Protein AF-A0A444G463-F1 (afdb_monomer_lite)

InterPro domains:
  IPR000988 Large ribosomal subunit protein eL24-related, N-terminal [PF01246] (1-38)
  IPR038630 Ribosomal protein L24e/L24 superfamily [G3DSA:2.30.170.20] (1-35)
  IPR056366 Large ribosomal subunit protein eL24 [PTHR10792] (1-83)

Structure (mmCIF, N/CA/C/O backbone):
data_AF-A0A444G463-F1
#
_entry.id   AF-A0A444G463-F1
#
loop_
_atom_site.group_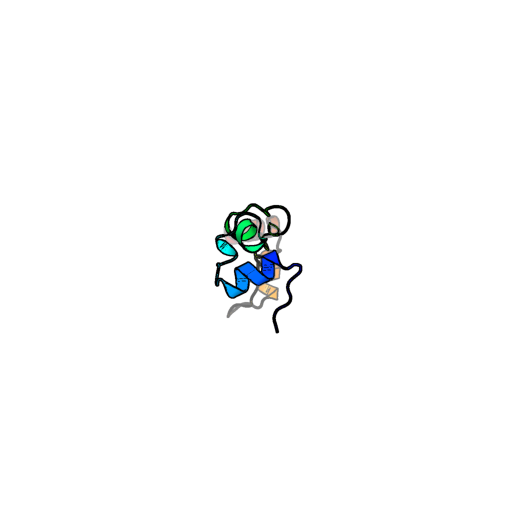PDB
_atom_site.id
_atom_site.type_symbol
_atom_site.label_atom_id
_atom_site.label_alt_id
_atom_site.label_comp_id
_atom_site.label_asym_id
_atom_site.label_entity_id
_atom_site.label_seq_id
_atom_site.pdbx_PDB_ins_code
_atom_site.Cartn_x
_atom_site.Cartn_y
_atom_site.Cartn_z
_atom_site.occupancy
_atom_site.B_iso_or_equiv
_atom_site.auth_seq_id
_atom_site.auth_comp_id
_atom_site.auth_asym_id
_atom_site.auth_atom_id
_atom_site.pdbx_PDB_model_num
ATOM 1 N N . VAL A 1 1 ? 0.474 -2.020 -28.632 1.00 85.94 1 VAL A N 1
ATOM 2 C CA . VAL A 1 1 ? 1.723 -1.267 -28.916 1.00 85.94 1 VAL A CA 1
ATOM 3 C C . VAL A 1 1 ? 2.512 -1.143 -27.617 1.00 85.94 1 VAL A C 1
ATOM 5 O O . VAL A 1 1 ? 1.895 -0.843 -26.604 1.00 85.94 1 VAL A O 1
ATOM 8 N N . PHE A 1 2 ? 3.820 -1.429 -27.613 1.00 92.94 2 PHE A N 1
ATOM 9 C CA . PHE A 1 2 ? 4.687 -1.295 -26.429 1.00 92.94 2 PHE A CA 1
ATOM 10 C C . PHE A 1 2 ? 5.571 -0.054 -26.558 1.00 92.94 2 PHE A C 1
ATOM 12 O O . PHE A 1 2 ? 6.143 0.179 -27.622 1.00 92.94 2 PHE A O 1
ATOM 19 N N . LEU A 1 3 ? 5.699 0.714 -25.476 1.00 95.69 3 LEU A N 1
ATOM 20 C CA . LEU A 1 3 ? 6.581 1.877 -25.409 1.00 95.69 3 LEU A CA 1
ATOM 21 C C . LEU A 1 3 ? 7.897 1.486 -24.732 1.00 95.69 3 LEU A C 1
ATOM 23 O O . LEU A 1 3 ? 7.897 0.864 -23.668 1.00 95.69 3 LEU A O 1
ATOM 27 N N . PHE A 1 4 ? 9.022 1.861 -25.341 1.00 95.75 4 PHE A N 1
ATOM 28 C CA . PHE A 1 4 ? 10.357 1.612 -24.802 1.00 95.75 4 PHE A CA 1
ATOM 29 C C . PHE A 1 4 ? 11.109 2.929 -24.670 1.00 95.75 4 PHE A C 1
ATOM 31 O O . PHE A 1 4 ? 11.233 3.663 -25.643 1.00 95.75 4 PHE A O 1
ATOM 38 N N . ALA A 1 5 ? 11.660 3.193 -23.485 1.00 95.19 5 ALA A N 1
ATOM 39 C CA . ALA A 1 5 ? 12.447 4.401 -23.240 1.00 95.19 5 ALA A CA 1
ATOM 40 C C . ALA A 1 5 ? 13.780 4.424 -24.014 1.00 95.19 5 ALA A C 1
ATOM 42 O O . ALA A 1 5 ? 14.305 5.489 -24.307 1.00 95.1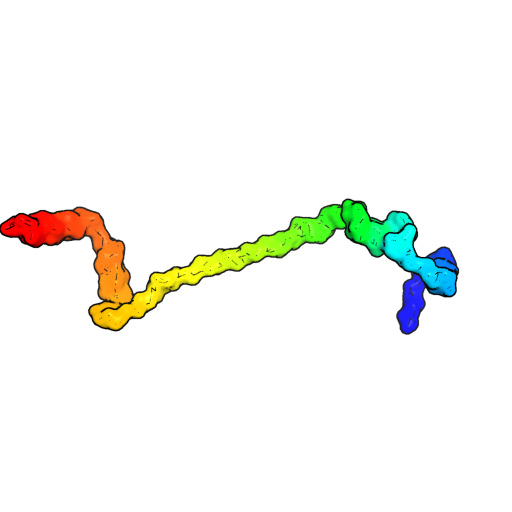9 5 ALA A O 1
ATOM 43 N N . ASN A 1 6 ? 14.359 3.256 -24.319 1.00 96.25 6 ASN A N 1
ATOM 44 C CA . ASN A 1 6 ? 15.623 3.138 -25.048 1.00 96.25 6 ASN A CA 1
ATOM 45 C C . ASN A 1 6 ? 15.758 1.776 -25.759 1.00 96.25 6 ASN A C 1
ATOM 47 O O . ASN A 1 6 ? 14.962 0.849 -25.554 1.00 96.25 6 ASN A O 1
ATOM 51 N N . SER A 1 7 ? 16.810 1.642 -26.571 1.00 97.12 7 SER A N 1
ATOM 52 C CA . SER A 1 7 ? 17.137 0.425 -27.328 1.00 97.12 7 SER A CA 1
ATOM 53 C C . SER A 1 7 ? 17.420 -0.789 -26.436 1.00 97.12 7 SER A C 1
ATOM 55 O O . SER A 1 7 ? 17.048 -1.908 -26.790 1.00 97.12 7 SER A O 1
ATOM 57 N N . LYS A 1 8 ? 18.004 -0.589 -25.247 1.00 96.44 8 LYS A N 1
ATOM 58 C CA . LYS A 1 8 ? 18.270 -1.655 -24.266 1.00 96.44 8 LYS A CA 1
ATOM 59 C C . LYS A 1 8 ? 16.972 -2.317 -23.792 1.00 96.44 8 LYS A C 1
ATOM 61 O O . LYS A 1 8 ? 16.882 -3.544 -23.803 1.00 96.44 8 LYS A O 1
ATOM 66 N N . CYS A 1 9 ? 15.962 -1.524 -23.430 1.00 96.06 9 CYS A N 1
ATOM 67 C CA . CYS A 1 9 ? 14.643 -2.025 -23.034 1.00 96.06 9 CYS A CA 1
ATOM 68 C C . CYS A 1 9 ? 13.965 -2.788 -24.181 1.00 96.06 9 CYS A C 1
ATOM 70 O O . CYS A 1 9 ? 13.453 -3.886 -23.964 1.00 96.06 9 CYS A O 1
ATOM 72 N N . LYS A 1 10 ? 14.027 -2.245 -25.406 1.00 96.50 10 LYS A N 1
ATOM 73 C CA . LYS A 1 10 ? 13.473 -2.886 -26.608 1.00 96.50 10 LYS A CA 1
ATOM 74 C C . LYS A 1 10 ? 14.143 -4.237 -26.894 1.00 96.50 10 LYS A C 1
ATOM 76 O O . LYS A 1 10 ? 13.456 -5.232 -27.109 1.00 96.50 10 LYS A O 1
ATOM 81 N N . ARG A 1 11 ? 15.477 -4.307 -26.822 1.00 97.12 11 ARG A N 1
ATOM 82 C CA . ARG A 1 11 ? 16.244 -5.549 -27.024 1.00 97.12 11 ARG A CA 1
ATOM 83 C C . ARG A 1 11 ? 15.861 -6.630 -26.015 1.00 97.12 11 ARG A C 1
ATOM 85 O O . ARG A 1 11 ? 15.621 -7.768 -26.397 1.00 97.12 11 ARG A O 1
ATOM 92 N N . TYR A 1 12 ? 15.769 -6.287 -24.731 1.00 96.75 12 TYR A N 1
ATOM 93 C CA . TYR A 1 12 ? 15.382 -7.252 -23.695 1.00 96.75 12 TYR A CA 1
ATOM 94 C C . TYR A 1 12 ? 13.954 -7.766 -23.855 1.00 96.75 12 TYR A C 1
ATOM 96 O O . TYR A 1 12 ? 13.707 -8.944 -23.597 1.00 96.75 12 TYR A O 1
ATOM 104 N N . PHE A 1 13 ? 13.043 -6.916 -24.329 1.00 96.12 13 PHE A N 1
ATOM 105 C CA . PHE A 1 13 ? 11.680 -7.320 -24.644 1.00 96.12 13 PHE A CA 1
ATOM 106 C C . PHE A 1 13 ? 11.630 -8.340 -25.792 1.00 96.12 13 PHE A C 1
ATOM 108 O O . PHE A 1 13 ? 11.008 -9.390 -25.643 1.00 96.12 13 PHE A O 1
ATOM 115 N N . HIS A 1 14 ? 12.339 -8.091 -26.898 1.00 96.50 14 HIS A N 1
ATOM 116 C CA . HIS A 1 14 ? 12.403 -9.042 -28.017 1.00 96.50 14 HIS A CA 1
ATOM 117 C C . HIS A 1 14 ? 13.113 -10.351 -27.648 1.00 96.50 14 HIS A C 1
ATOM 119 O O . HIS A 1 14 ? 12.679 -11.418 -28.074 1.00 96.50 14 HIS A O 1
ATOM 125 N N . ASN A 1 15 ? 14.114 -10.292 -26.764 1.00 96.56 15 ASN A N 1
ATOM 126 C CA . ASN A 1 15 ? 14.775 -11.474 -26.201 1.00 96.56 15 ASN A CA 1
ATOM 127 C C . ASN A 1 15 ? 13.933 -12.192 -25.129 1.00 96.56 15 ASN A C 1
ATOM 129 O O . ASN A 1 15 ? 14.417 -13.127 -24.494 1.00 96.56 15 ASN A O 1
ATOM 133 N N . ARG A 1 16 ? 12.687 -11.755 -24.893 1.00 95.00 16 ARG A N 1
ATOM 134 C CA . ARG A 1 16 ? 11.735 -12.355 -23.943 1.00 95.00 16 ARG A CA 1
ATOM 135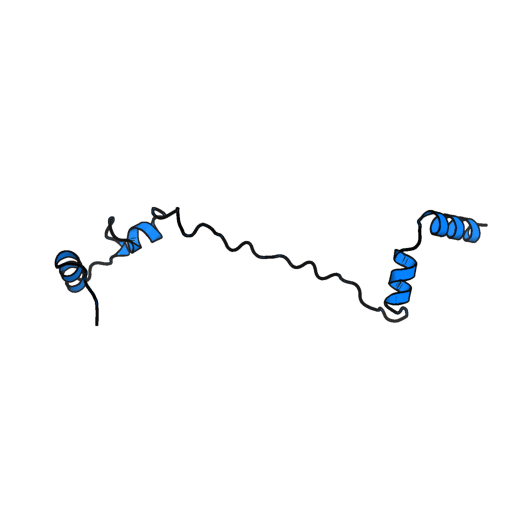 C C . ARG A 1 16 ? 12.273 -12.453 -22.510 1.00 95.00 16 ARG A C 1
ATOM 137 O O . ARG A 1 16 ? 11.876 -13.330 -21.740 1.00 95.00 16 ARG A O 1
ATOM 144 N N . LEU A 1 17 ? 13.157 -11.532 -22.120 1.00 96.62 17 LEU A N 1
ATOM 145 C CA . LEU A 1 17 ? 13.653 -11.466 -20.750 1.00 96.62 17 LEU A CA 1
ATOM 146 C C . LEU A 1 17 ? 12.564 -10.913 -19.831 1.00 96.62 17 LEU A C 1
ATOM 148 O O . LEU A 1 17 ? 11.977 -9.864 -20.091 1.00 96.62 17 LEU A O 1
ATOM 152 N N . LYS A 1 18 ? 12.313 -11.604 -18.715 1.00 95.44 18 LYS A N 1
ATOM 153 C CA . LYS A 1 18 ? 11.336 -11.162 -17.714 1.00 95.44 18 LYS A CA 1
ATOM 154 C C . LYS A 1 18 ? 11.883 -9.944 -16.957 1.00 95.44 18 LYS A C 1
ATOM 156 O O . LYS A 1 18 ? 12.900 -10.096 -16.277 1.00 95.44 18 LYS A O 1
ATOM 161 N N . PRO A 1 19 ? 11.200 -8.781 -16.956 1.00 95.56 19 PRO A N 1
ATOM 162 C CA . PRO A 1 19 ? 11.656 -7.611 -16.201 1.00 95.56 19 PRO A CA 1
ATOM 163 C C . PRO A 1 19 ? 11.840 -7.908 -14.704 1.00 95.56 19 PRO A C 1
ATOM 165 O O . PRO A 1 19 ? 12.799 -7.446 -14.104 1.00 95.56 19 PRO A O 1
ATOM 168 N N . ALA A 1 20 ? 11.022 -8.797 -14.127 1.00 94.88 20 ALA A N 1
ATOM 169 C CA . ALA A 1 20 ? 11.132 -9.255 -12.737 1.00 94.88 20 ALA A CA 1
ATOM 170 C C . ALA A 1 20 ? 12.460 -9.953 -12.388 1.00 94.88 20 ALA A C 1
ATOM 172 O O . ALA A 1 20 ? 12.761 -10.107 -11.212 1.00 94.88 20 ALA A O 1
ATOM 173 N N . LYS A 1 21 ? 13.254 -10.379 -13.382 1.00 95.31 21 LYS A N 1
ATOM 174 C CA . LYS A 1 21 ? 14.596 -10.951 -13.185 1.00 95.31 21 LYS A CA 1
ATOM 175 C C . LYS A 1 21 ? 15.726 -9.932 -13.400 1.00 95.31 21 LYS A C 1
ATOM 177 O O . LYS A 1 21 ? 16.879 -10.242 -13.128 1.00 95.31 21 LYS A O 1
ATOM 182 N N . LEU A 1 22 ? 15.423 -8.726 -13.887 1.00 95.31 22 LEU A N 1
ATOM 183 C CA . LEU A 1 22 ? 16.405 -7.677 -14.167 1.00 95.31 22 LEU A CA 1
ATOM 184 C C . LEU A 1 22 ? 16.485 -6.700 -12.987 1.00 95.31 22 LEU A C 1
ATOM 186 O O . LEU A 1 22 ? 15.573 -5.900 -12.777 1.00 95.31 22 LEU A O 1
ATOM 190 N N . THR A 1 23 ? 17.602 -6.739 -12.260 1.00 94.56 23 THR A N 1
ATOM 191 C CA . THR A 1 23 ? 17.802 -6.107 -10.938 1.00 94.56 23 THR A CA 1
ATOM 192 C C . THR A 1 23 ? 17.511 -4.606 -10.861 1.00 94.56 23 THR A C 1
ATOM 194 O O . THR A 1 23 ? 17.086 -4.110 -9.818 1.00 94.56 23 THR A O 1
ATOM 197 N N . TRP A 1 24 ? 17.737 -3.881 -11.954 1.00 92.25 24 TRP A N 1
ATOM 198 C CA . TRP A 1 24 ? 17.584 -2.427 -12.037 1.00 92.25 24 TRP A CA 1
ATOM 199 C C . TRP A 1 24 ? 16.166 -1.980 -12.420 1.00 92.25 24 TRP A C 1
ATOM 201 O O . TRP A 1 24 ? 15.865 -0.791 -12.370 1.00 92.25 24 TRP A O 1
ATOM 211 N N . THR A 1 25 ? 15.286 -2.900 -12.826 1.00 94.06 25 THR A N 1
ATOM 212 C CA . THR A 1 25 ? 13.933 -2.536 -13.268 1.00 94.06 25 THR A CA 1
ATOM 213 C C . THR A 1 25 ? 13.006 -2.247 -12.089 1.00 94.06 25 THR A C 1
ATOM 215 O O . THR A 1 25 ? 13.137 -2.836 -11.014 1.00 94.06 25 THR A O 1
ATOM 218 N N . ALA A 1 26 ? 12.000 -1.397 -12.313 1.00 91.50 26 ALA A N 1
ATOM 219 C CA . ALA A 1 26 ? 10.968 -1.106 -11.316 1.00 91.50 26 ALA A CA 1
ATOM 220 C C . ALA A 1 26 ? 10.231 -2.376 -10.848 1.00 91.50 26 ALA A C 1
ATOM 222 O O . ALA A 1 26 ? 9.955 -2.538 -9.664 1.00 91.50 26 ALA A O 1
ATOM 223 N N . MET A 1 27 ? 9.973 -3.325 -11.756 1.00 92.81 27 MET A N 1
ATOM 224 C CA . MET A 1 27 ? 9.289 -4.577 -11.415 1.00 92.81 27 MET A CA 1
ATOM 225 C C . MET A 1 27 ? 10.110 -5.441 -10.450 1.00 92.81 27 MET A C 1
ATOM 227 O O . MET A 1 27 ? 9.569 -5.930 -9.459 1.00 92.81 27 MET A O 1
ATOM 231 N N . TYR A 1 28 ? 11.418 -5.583 -10.697 1.00 94.69 28 TYR A N 1
ATOM 232 C CA . TYR A 1 28 ? 12.315 -6.279 -9.774 1.00 94.69 28 TYR A CA 1
ATOM 233 C C . TYR A 1 28 ? 12.351 -5.584 -8.411 1.00 94.69 28 TYR A C 1
ATOM 235 O O . TYR A 1 28 ? 12.207 -6.243 -7.380 1.00 94.69 28 TYR A O 1
ATOM 243 N N . ARG A 1 29 ? 12.530 -4.257 -8.395 1.00 93.62 29 ARG A N 1
ATOM 244 C CA . ARG A 1 29 ? 12.638 -3.477 -7.156 1.00 93.62 29 ARG A CA 1
ATOM 245 C C . ARG A 1 29 ? 11.353 -3.546 -6.326 1.00 93.62 29 ARG A C 1
ATOM 247 O O . ARG A 1 29 ? 11.451 -3.754 -5.118 1.00 93.62 29 ARG A O 1
ATOM 254 N N . LYS A 1 30 ? 10.175 -3.527 -6.960 1.00 88.94 30 LYS A N 1
ATOM 255 C CA . LYS A 1 30 ? 8.881 -3.765 -6.302 1.00 88.94 30 LYS A CA 1
ATOM 256 C C . LYS A 1 30 ? 8.795 -5.157 -5.670 1.00 88.94 30 LYS A C 1
ATOM 258 O O . LYS A 1 30 ? 8.502 -5.272 -4.483 1.00 88.94 30 LYS A O 1
ATOM 263 N N . GLN A 1 31 ? 9.101 -6.215 -6.426 1.00 91.19 31 GLN A N 1
ATOM 264 C CA . GLN A 1 31 ? 9.022 -7.596 -5.929 1.00 91.19 31 GLN A CA 1
ATOM 265 C C . GLN A 1 31 ? 9.993 -7.865 -4.768 1.00 91.19 31 GLN A C 1
ATOM 267 O O . GLN A 1 31 ? 9.653 -8.574 -3.823 1.00 91.19 31 GLN A O 1
ATOM 272 N N . HIS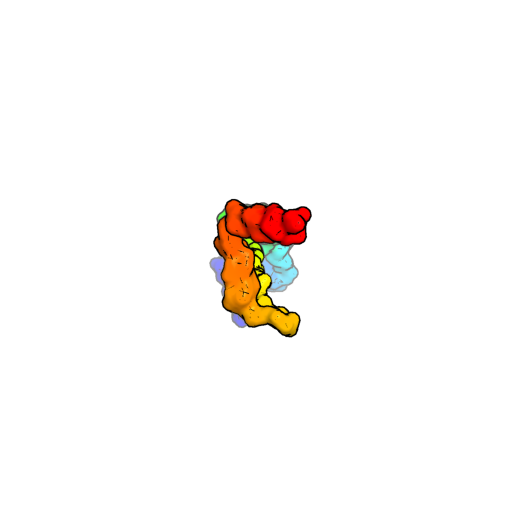 A 1 32 ? 11.183 -7.266 -4.814 1.00 92.88 32 HIS A N 1
ATOM 273 C CA . HIS A 1 32 ? 12.230 -7.439 -3.805 1.00 92.88 32 HIS A CA 1
ATOM 274 C C . HIS A 1 32 ? 12.190 -6.373 -2.706 1.00 92.88 32 HIS A C 1
ATOM 276 O O . HIS A 1 32 ? 13.160 -6.237 -1.964 1.00 92.88 32 HIS A O 1
ATOM 282 N N . LYS A 1 33 ? 11.095 -5.606 -2.603 1.00 87.81 33 LYS A N 1
ATOM 283 C CA . LYS A 1 33 ? 10.899 -4.580 -1.569 1.00 87.81 33 LYS A CA 1
ATOM 284 C C . LYS A 1 33 ? 12.069 -3.586 -1.496 1.00 87.81 33 LYS A C 1
ATOM 286 O O . LYS A 1 33 ? 12.506 -3.215 -0.419 1.00 87.81 33 LYS A O 1
ATOM 291 N N . LYS A 1 34 ? 12.598 -3.157 -2.642 1.00 88.06 34 LYS A N 1
ATOM 292 C CA . LYS A 1 34 ? 13.608 -2.087 -2.736 1.00 88.06 34 LYS A CA 1
ATOM 293 C C . LYS A 1 34 ? 12.985 -0.693 -2.909 1.00 88.06 34 LYS A C 1
ATOM 295 O O . LYS A 1 34 ? 13.705 0.295 -2.830 1.00 88.06 34 LYS A O 1
ATOM 300 N N . ASP A 1 35 ? 11.672 -0.623 -3.135 1.00 75.00 35 ASP A N 1
ATOM 301 C CA . ASP A 1 35 ? 10.872 0.605 -3.284 1.00 75.00 35 ASP A CA 1
ATOM 302 C C . ASP A 1 35 ? 9.935 0.812 -2.076 1.00 75.00 35 ASP A C 1
ATOM 304 O O . ASP A 1 35 ? 8.720 0.935 -2.212 1.00 75.00 35 ASP A O 1
ATOM 308 N N . ILE A 1 36 ? 10.492 0.803 -0.859 1.00 68.88 36 ILE A N 1
ATOM 309 C CA . ILE A 1 36 ? 9.710 0.819 0.398 1.00 68.88 36 ILE A CA 1
ATOM 310 C C . ILE A 1 36 ? 9.049 2.184 0.670 1.00 68.88 36 ILE A C 1
ATOM 312 O O . ILE A 1 36 ? 8.104 2.270 1.452 1.00 68.88 36 ILE A O 1
ATOM 316 N N . HIS A 1 37 ? 9.478 3.251 -0.004 1.00 67.75 37 HIS A N 1
ATOM 317 C CA . HIS A 1 37 ? 9.089 4.614 0.362 1.00 67.75 37 HIS A CA 1
ATOM 318 C C . HIS A 1 37 ? 7.658 5.030 -0.036 1.00 67.75 37 HIS A C 1
ATOM 320 O O . HIS A 1 37 ? 7.171 6.009 0.519 1.00 67.75 37 HIS A O 1
ATOM 326 N N . ALA A 1 38 ? 6.957 4.318 -0.934 1.00 59.09 38 ALA A N 1
ATOM 327 C CA . ALA A 1 38 ? 5.678 4.804 -1.488 1.00 59.09 38 ALA A CA 1
ATOM 328 C C . ALA A 1 38 ? 4.424 3.954 -1.175 1.00 59.09 38 ALA A C 1
ATOM 330 O O . ALA A 1 38 ? 3.323 4.495 -1.141 1.00 59.09 38 ALA A O 1
ATOM 331 N N . GLU A 1 39 ? 4.541 2.645 -0.920 1.00 56.72 39 GLU A N 1
ATOM 332 C CA . GLU A 1 39 ? 3.363 1.753 -0.783 1.00 56.72 39 GLU A CA 1
ATOM 333 C C . GLU A 1 39 ? 2.994 1.397 0.672 1.00 56.72 39 GLU A C 1
ATOM 335 O O . GLU A 1 39 ? 2.019 0.685 0.916 1.00 56.72 39 GLU A O 1
ATOM 340 N N . ALA A 1 40 ? 3.725 1.908 1.669 1.00 59.03 40 ALA A N 1
ATOM 341 C CA . ALA A 1 40 ? 3.520 1.536 3.071 1.00 59.03 40 ALA A CA 1
ATOM 342 C C . ALA A 1 40 ? 2.390 2.297 3.791 1.00 59.03 40 ALA A C 1
ATOM 344 O O . ALA A 1 40 ? 2.235 2.142 5.003 1.00 59.03 40 ALA A O 1
ATOM 345 N N . VAL A 1 41 ? 1.525 3.034 3.084 1.00 64.06 41 VAL A N 1
ATOM 346 C CA . VAL A 1 41 ? 0.209 3.381 3.646 1.00 64.06 41 VAL A CA 1
ATOM 347 C C . VAL A 1 41 ? -0.672 2.141 3.527 1.00 64.06 41 VAL A C 1
ATOM 349 O O . VAL A 1 41 ? -1.574 2.049 2.696 1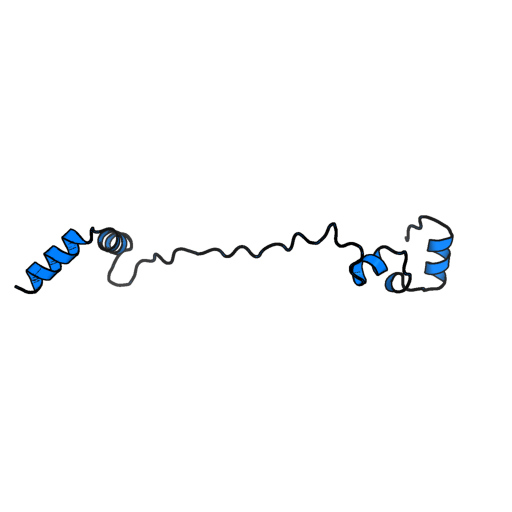.00 64.06 41 VAL A O 1
ATOM 352 N N . LYS A 1 42 ? -0.387 1.140 4.368 1.00 66.94 42 LYS A N 1
ATOM 353 C CA . LYS A 1 42 ? -1.307 0.035 4.644 1.00 66.94 42 LYS A CA 1
ATOM 354 C C . LYS A 1 42 ? -2.648 0.693 4.949 1.00 66.94 42 LYS A C 1
ATOM 356 O O . LYS A 1 42 ? -2.771 1.354 5.980 1.00 66.94 42 LYS A O 1
ATOM 361 N N . LYS A 1 43 ? -3.638 0.561 4.056 1.00 68.38 43 LYS A N 1
ATOM 362 C CA . LYS A 1 43 ? -5.002 1.026 4.328 1.00 68.38 43 LYS A CA 1
ATOM 363 C C . LYS A 1 43 ? -5.462 0.311 5.592 1.00 68.38 43 LYS A C 1
ATOM 365 O O . LYS A 1 43 ? -5.821 -0.865 5.560 1.00 68.38 43 LYS A O 1
ATOM 370 N N . ARG A 1 44 ? -5.361 0.998 6.729 1.00 72.69 44 ARG A N 1
ATOM 371 C CA . ARG A 1 44 ? -5.756 0.460 8.023 1.00 72.69 44 ARG A CA 1
ATOM 372 C C . ARG A 1 44 ? -7.251 0.202 7.918 1.00 72.69 44 ARG A C 1
ATOM 374 O O . ARG A 1 44 ? -8.019 1.124 7.645 1.00 72.69 44 ARG A O 1
ATOM 381 N N . ARG A 1 45 ? -7.662 -1.060 8.050 1.00 74.31 45 ARG A N 1
ATOM 382 C CA . ARG A 1 45 ? -9.081 -1.416 8.012 1.00 74.31 45 ARG A CA 1
ATOM 383 C C . ARG A 1 45 ? -9.782 -0.623 9.116 1.00 74.31 45 ARG A C 1
ATOM 385 O O . ARG A 1 45 ? -9.401 -0.722 10.280 1.00 74.31 45 ARG A O 1
ATOM 392 N N . ARG A 1 46 ? -10.760 0.204 8.745 1.00 76.25 46 ARG A N 1
ATOM 393 C CA . ARG A 1 46 ? -11.546 0.981 9.708 1.00 76.25 46 ARG A CA 1
ATOM 394 C C . ARG A 1 46 ? -12.559 0.035 10.350 1.00 76.25 46 ARG A C 1
ATOM 396 O O . ARG A 1 46 ? -13.442 -0.474 9.665 1.00 76.25 46 ARG A O 1
ATOM 403 N N . THR A 1 47 ? -12.413 -0.235 11.643 1.00 79.50 47 THR A N 1
ATOM 404 C CA . THR A 1 47 ? -13.417 -0.987 12.406 1.00 79.50 47 THR A CA 1
ATOM 405 C C . THR A 1 47 ? -14.537 -0.034 12.799 1.00 79.50 47 THR A C 1
ATOM 407 O O . THR A 1 47 ? -14.335 0.858 13.620 1.00 79.50 47 THR A O 1
ATOM 410 N N . THR A 1 48 ? -15.723 -0.210 12.224 1.00 78.88 48 THR A N 1
ATOM 411 C CA . THR A 1 48 ? -16.918 0.537 12.631 1.00 78.88 48 THR A CA 1
ATOM 412 C C . THR A 1 48 ? -17.574 -0.177 13.811 1.00 78.88 48 THR A C 1
ATOM 414 O O . THR A 1 48 ? -18.165 -1.240 13.633 1.00 78.88 48 THR A O 1
ATOM 417 N N . LYS A 1 49 ? -17.510 0.399 15.019 1.00 78.88 49 LYS A N 1
ATOM 418 C CA . LYS A 1 49 ? -18.386 -0.018 16.126 1.00 78.88 49 LYS A CA 1
ATOM 419 C C . LYS A 1 49 ? -19.790 0.514 15.837 1.00 78.88 49 LYS A C 1
ATOM 421 O O . LYS A 1 49 ? -20.051 1.692 16.057 1.00 78.88 49 LYS A O 1
ATOM 426 N N . LYS A 1 50 ? -20.686 -0.326 15.313 1.00 77.25 50 LYS A N 1
ATOM 427 C CA . LYS A 1 50 ? -22.109 0.031 15.249 1.00 77.25 50 LYS A CA 1
ATOM 428 C C . LYS A 1 50 ? -22.686 -0.047 16.670 1.00 77.25 50 LYS A C 1
ATOM 430 O O . LYS A 1 50 ? -22.550 -1.105 17.288 1.00 77.25 50 LYS A O 1
ATOM 435 N N . PRO A 1 51 ? -23.290 1.026 17.211 1.00 72.12 51 PRO A N 1
ATOM 436 C CA . PRO A 1 51 ? -23.947 0.953 18.507 1.00 72.12 51 PRO A CA 1
ATOM 437 C C . PRO A 1 51 ? -25.112 -0.037 18.418 1.00 72.12 51 PRO A C 1
ATOM 439 O O . PRO A 1 51 ? -26.021 0.113 17.606 1.00 72.12 51 PRO A O 1
ATOM 442 N N . TYR A 1 52 ? -25.063 -1.084 19.239 1.00 72.06 52 TYR A N 1
ATOM 443 C CA . TYR A 1 52 ? -26.134 -2.070 19.347 1.00 72.06 52 TYR A CA 1
ATOM 444 C C . TYR A 1 52 ? -27.209 -1.538 20.293 1.00 72.06 52 TYR A C 1
ATOM 446 O O . TYR A 1 52 ? -27.343 -1.955 21.443 1.00 72.06 52 TYR A O 1
ATOM 454 N N . SER A 1 53 ? -27.933 -0.532 19.826 1.00 75.19 53 SER A N 1
ATOM 455 C CA . SER A 1 53 ? -29.093 0.017 20.512 1.00 75.19 53 SER A CA 1
ATOM 456 C C . SER A 1 53 ? -30.305 -0.250 19.632 1.00 75.19 53 SER A C 1
ATOM 458 O O . SER A 1 53 ? -30.563 0.483 18.682 1.00 75.19 53 SER A O 1
ATOM 460 N N . ARG A 1 54 ? -31.008 -1.347 19.912 1.00 83.00 54 ARG A N 1
ATOM 461 C CA . ARG A 1 54 ? -32.265 -1.708 19.251 1.00 83.00 54 ARG A CA 1
ATOM 462 C C . ARG A 1 54 ? -33.373 -1.831 20.288 1.00 83.00 54 ARG A C 1
ATOM 464 O O . ARG A 1 54 ? -33.088 -2.134 21.448 1.00 83.00 54 ARG A O 1
ATOM 471 N N . SER A 1 55 ? -34.611 -1.628 19.858 1.00 86.88 55 SER A N 1
ATOM 472 C CA . SER A 1 55 ? -35.777 -2.057 20.626 1.00 86.88 55 SER A CA 1
ATOM 473 C C . SER A 1 55 ? -35.773 -3.580 20.781 1.00 86.88 55 SER A C 1
ATOM 475 O O . SER A 1 55 ? -35.210 -4.313 19.961 1.00 86.88 55 SER A O 1
ATOM 477 N N . ILE A 1 56 ? -36.366 -4.054 21.871 1.00 86.75 56 ILE A N 1
ATOM 478 C CA . ILE A 1 56 ? -36.516 -5.477 22.182 1.00 86.75 56 ILE A CA 1
ATOM 479 C C . ILE A 1 56 ? -38.014 -5.724 22.389 1.00 86.75 56 ILE A C 1
ATOM 481 O O . ILE A 1 56 ? -38.741 -4.820 22.797 1.00 86.75 56 ILE A O 1
ATOM 485 N N . VAL A 1 57 ? -38.508 -6.924 22.083 1.00 89.00 57 VAL A N 1
ATOM 486 C CA . VAL A 1 57 ? -39.909 -7.270 22.372 1.00 89.00 57 VAL A CA 1
ATOM 487 C C . VAL A 1 57 ? -40.170 -7.056 23.869 1.00 89.00 57 VAL A C 1
ATOM 489 O O . VAL A 1 57 ? -39.412 -7.544 24.703 1.00 89.00 57 VAL A O 1
ATOM 492 N N . GLY A 1 58 ? -41.197 -6.267 24.200 1.00 84.69 58 GLY A N 1
ATOM 493 C CA . GLY A 1 58 ? -41.523 -5.877 25.577 1.00 84.69 58 GLY A CA 1
ATOM 494 C C . GLY A 1 58 ? -40.869 -4.580 26.081 1.00 84.69 58 GLY A C 1
ATOM 495 O O . GLY A 1 58 ? -41.207 -4.132 27.172 1.00 84.69 58 GLY A O 1
ATOM 496 N N . ALA A 1 59 ? -39.978 -3.935 25.313 1.00 87.88 59 ALA A N 1
ATOM 497 C CA . ALA A 1 59 ? -39.429 -2.620 25.662 1.00 87.88 59 ALA A CA 1
ATOM 498 C C . ALA A 1 59 ? -38.999 -1.799 24.430 1.00 87.88 59 ALA A C 1
ATOM 500 O O . ALA A 1 59 ? -38.143 -2.204 23.636 1.00 87.88 59 ALA A O 1
ATOM 501 N N . THR A 1 60 ? -39.542 -0.587 24.299 1.00 87.44 60 THR A N 1
ATOM 502 C CA . THR A 1 60 ? -39.117 0.356 23.256 1.00 87.44 60 THR A CA 1
ATOM 503 C C . THR A 1 60 ? -37.709 0.894 23.536 1.00 87.44 60 THR A C 1
ATOM 505 O O . THR A 1 60 ? -37.217 0.873 24.668 1.00 87.44 60 THR A O 1
ATOM 508 N N . LEU A 1 61 ? -37.037 1.384 22.488 1.00 85.75 61 LEU A N 1
ATOM 509 C CA . LEU A 1 61 ? -35.668 1.899 22.588 1.00 85.75 61 LEU A CA 1
ATOM 510 C C . LEU A 1 61 ? -35.550 3.047 23.608 1.00 85.75 61 LEU A C 1
ATOM 512 O O . LEU A 1 61 ? -34.570 3.112 24.348 1.00 85.75 61 LEU A O 1
ATOM 516 N N . GLU A 1 62 ? -36.569 3.901 23.689 1.00 85.94 62 GLU A N 1
ATOM 517 C CA . GLU A 1 62 ? -36.629 5.037 24.613 1.00 85.94 62 GLU A CA 1
ATOM 518 C C . GLU A 1 62 ? -36.675 4.595 26.078 1.00 85.94 62 GLU A C 1
ATOM 520 O O . GLU A 1 62 ? -35.968 5.149 26.920 1.00 85.94 62 GLU A O 1
ATOM 525 N N . VAL A 1 63 ? -37.456 3.557 26.390 1.00 87.69 63 VAL A N 1
ATOM 526 C CA . VAL A 1 63 ? -37.546 3.006 27.751 1.00 87.69 63 VAL A CA 1
ATOM 527 C C . VAL A 1 63 ? -36.207 2.398 28.169 1.00 87.69 63 VAL A C 1
ATOM 529 O O . VAL A 1 63 ? -35.744 2.615 29.290 1.00 87.69 63 VAL A O 1
ATOM 532 N N . ILE A 1 64 ? -35.544 1.681 27.256 1.00 87.31 64 ILE A N 1
ATOM 533 C CA . I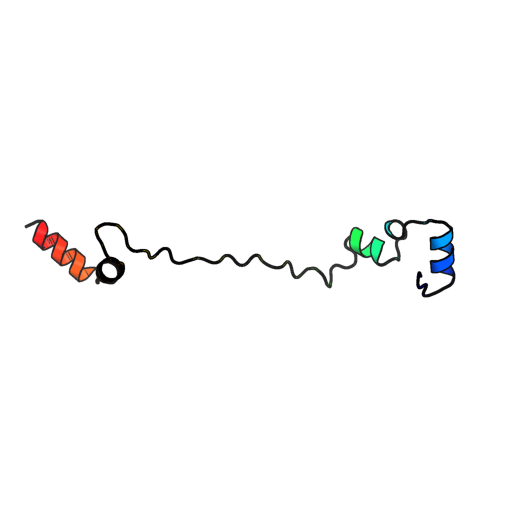LE A 1 64 ? -34.220 1.092 27.498 1.00 87.31 64 ILE A CA 1
ATOM 534 C C . ILE A 1 64 ? -33.175 2.188 27.746 1.00 87.31 64 ILE A C 1
ATOM 536 O O . ILE A 1 64 ? -32.346 2.054 28.647 1.00 87.31 64 ILE A O 1
ATOM 540 N N . GLN A 1 65 ? -33.206 3.272 26.968 1.00 87.62 65 GLN A N 1
ATOM 541 C CA . GLN A 1 65 ? -32.290 4.398 27.141 1.00 87.62 65 GLN A CA 1
ATOM 542 C C . GLN A 1 65 ? -32.521 5.110 28.472 1.00 87.62 65 GLN A C 1
ATOM 544 O O . GLN A 1 65 ? -31.560 5.250 29.221 1.00 87.62 65 GLN A O 1
ATOM 549 N N . LYS A 1 66 ? -33.772 5.449 28.816 1.00 87.88 66 LYS A N 1
ATOM 550 C CA . LYS A 1 66 ? -34.117 6.105 30.090 1.00 87.88 66 LYS A CA 1
ATOM 551 C C . LYS A 1 66 ? -33.625 5.309 31.299 1.00 87.88 66 LYS A C 1
ATOM 553 O O . LYS A 1 66 ? -32.944 5.866 32.156 1.00 87.88 66 LYS A O 1
ATOM 558 N N . LYS A 1 67 ? -33.871 3.992 31.322 1.00 85.94 67 LYS A N 1
ATOM 559 C CA . LYS A 1 67 ? -33.364 3.112 32.390 1.00 85.94 67 LYS A CA 1
ATOM 560 C C . LYS A 1 67 ? -31.835 3.059 32.426 1.00 85.94 67 LYS A C 1
ATOM 562 O O . LYS A 1 67 ? -31.251 3.028 33.504 1.00 85.94 67 LYS A O 1
ATOM 567 N N . ARG A 1 68 ? -31.153 3.062 31.271 1.00 85.56 68 ARG A N 1
ATOM 568 C CA . ARG A 1 68 ? -29.676 3.052 31.197 1.00 85.56 68 ARG A CA 1
ATOM 569 C C . ARG A 1 68 ? -29.028 4.369 31.619 1.00 85.56 68 ARG A C 1
ATOM 571 O O . ARG A 1 68 ? -27.937 4.326 32.182 1.00 85.56 68 ARG A O 1
ATOM 578 N N . THR A 1 69 ? -29.667 5.503 31.359 1.00 87.88 69 THR A N 1
ATOM 579 C CA . THR A 1 69 ? -29.148 6.835 31.705 1.00 87.88 69 THR A CA 1
ATOM 580 C C . THR A 1 69 ? -29.441 7.251 33.144 1.00 87.88 69 THR A C 1
ATOM 582 O O . THR A 1 69 ? -28.916 8.263 33.596 1.00 87.88 69 THR A O 1
ATOM 585 N N . GLU A 1 70 ? -30.273 6.497 33.863 1.00 88.12 70 GLU A N 1
ATOM 586 C CA . GLU A 1 70 ? -30.590 6.762 35.265 1.00 88.12 70 GLU A CA 1
ATOM 587 C C . GLU A 1 70 ? -29.341 6.729 36.155 1.00 88.12 70 GLU A C 1
ATOM 589 O O . GLU A 1 70 ? -28.485 5.844 36.029 1.00 88.12 70 GLU A O 1
ATOM 594 N N . LYS A 1 71 ? -29.243 7.721 37.046 1.00 89.19 71 LYS A N 1
ATOM 595 C CA . LYS A 1 71 ? -28.114 7.874 37.964 1.00 89.19 71 LYS A CA 1
ATOM 596 C C . LYS A 1 71 ? -28.056 6.693 38.943 1.00 89.19 71 LYS A C 1
ATOM 598 O O . LYS A 1 71 ? -29.108 6.205 39.360 1.00 89.19 71 LYS A O 1
ATOM 603 N N . PRO A 1 72 ? -26.850 6.249 39.337 1.00 87.50 72 PRO A N 1
ATOM 604 C CA . PRO A 1 72 ? -26.686 5.112 40.243 1.00 87.50 72 PRO A CA 1
ATOM 605 C C . PRO A 1 72 ? -27.412 5.318 41.579 1.00 87.50 72 PRO A C 1
ATOM 607 O O . PRO A 1 72 ? -28.079 4.402 42.036 1.00 87.50 72 PRO A O 1
ATOM 610 N N . GLU A 1 73 ? -27.413 6.540 42.112 1.00 87.62 73 GLU A N 1
ATOM 611 C CA . GLU A 1 73 ? -28.102 6.911 43.359 1.00 87.62 73 GLU A CA 1
ATOM 612 C C . GLU A 1 73 ? -29.601 6.565 43.346 1.00 87.62 73 GLU A C 1
ATOM 614 O O . GLU A 1 73 ? -30.130 6.029 44.314 1.00 87.62 73 GLU A O 1
ATOM 619 N N . ILE A 1 74 ? -30.285 6.809 42.223 1.00 86.06 74 ILE A N 1
ATOM 620 C CA . ILE A 1 74 ? -31.718 6.516 42.075 1.00 86.06 74 ILE A CA 1
ATOM 621 C C . ILE A 1 74 ? -31.944 5.002 41.978 1.00 86.06 74 ILE A C 1
ATOM 623 O O . ILE A 1 74 ? -32.904 4.473 42.536 1.00 86.06 74 ILE A O 1
ATOM 627 N N . ARG A 1 75 ? -31.030 4.279 41.317 1.00 87.62 75 ARG A N 1
ATOM 628 C CA . ARG A 1 75 ? -31.093 2.812 41.232 1.00 87.62 75 ARG A CA 1
ATOM 629 C C . ARG A 1 75 ? -30.854 2.147 42.579 1.00 87.62 75 ARG A C 1
ATOM 631 O O . ARG A 1 75 ? -31.474 1.126 42.862 1.00 87.62 75 ARG A O 1
ATOM 638 N N . ASP A 1 76 ? -29.942 2.694 43.371 1.00 86.44 76 ASP A N 1
ATOM 639 C CA . ASP A 1 76 ? -29.604 2.169 44.688 1.00 86.44 76 ASP A CA 1
ATOM 640 C C . ASP A 1 76 ? -30.743 2.443 45.677 1.00 86.44 76 ASP A C 1
ATOM 642 O O . ASP A 1 76 ? -31.183 1.514 46.349 1.00 86.44 76 ASP A O 1
ATOM 646 N N . ALA A 1 77 ? -31.336 3.642 45.645 1.00 87.81 77 ALA A N 1
ATOM 647 C CA . ALA A 1 77 ? -32.542 3.958 46.411 1.00 87.81 77 ALA A CA 1
ATOM 648 C C . ALA A 1 77 ? -33.727 3.042 46.051 1.00 87.81 77 ALA A C 1
ATOM 650 O O . ALA A 1 77 ? -34.373 2.494 46.942 1.00 87.81 77 ALA A O 1
ATOM 651 N N . ALA A 1 78 ? -33.981 2.809 44.756 1.00 87.31 78 ALA A N 1
ATOM 652 C CA . ALA A 1 78 ? -35.031 1.891 44.304 1.00 87.31 78 ALA A CA 1
ATOM 653 C C . ALA A 1 78 ? -34.769 0.430 44.723 1.00 87.31 78 ALA A C 1
ATOM 655 O O . ALA A 1 78 ? -35.706 -0.339 44.942 1.00 87.31 78 ALA A O 1
ATOM 656 N N . ARG A 1 79 ? -33.494 0.031 44.843 1.00 88.69 79 ARG A N 1
ATOM 657 C CA . ARG A 1 79 ? -33.108 -1.296 45.339 1.00 88.69 79 ARG A CA 1
ATOM 658 C C . ARG A 1 79 ? -33.359 -1.410 46.838 1.00 88.69 79 ARG A C 1
ATOM 660 O O . ARG A 1 79 ? -33.950 -2.389 47.272 1.00 88.69 79 ARG A O 1
ATOM 667 N N . GLU A 1 80 ? -32.948 -0.414 47.615 1.00 87.06 80 GLU A N 1
ATOM 668 C CA . GLU A 1 80 ? -33.175 -0.381 49.061 1.00 87.06 80 GLU A CA 1
ATOM 669 C C . GLU A 1 80 ? -34.658 -0.305 49.429 1.00 87.06 80 GLU A C 1
ATOM 671 O O . GLU A 1 80 ? -35.063 -0.899 50.426 1.00 87.06 80 GLU A O 1
ATOM 676 N N . SER A 1 81 ? -35.479 0.389 48.637 1.00 86.44 81 SER A N 1
ATOM 677 C CA . SER A 1 81 ? -36.929 0.429 48.849 1.00 86.44 81 SER A CA 1
ATOM 678 C C . SER A 1 81 ? -37.618 -0.893 48.526 1.00 86.44 81 SER A C 1
ATOM 680 O O . SER A 1 81 ? -38.657 -1.174 49.099 1.00 86.44 81 SER A O 1
ATOM 682 N N . ALA A 1 82 ? -37.072 -1.688 47.602 1.00 86.50 82 ALA A N 1
ATOM 683 C CA . ALA A 1 82 ? -37.624 -2.995 47.236 1.00 86.50 82 ALA A CA 1
ATOM 684 C C . ALA A 1 82 ? -37.168 -4.135 48.167 1.00 86.50 82 ALA A C 1
ATOM 686 O O . ALA A 1 82 ? -37.739 -5.221 48.126 1.00 86.50 82 ALA A O 1
ATOM 687 N N . LEU A 1 83 ? -36.107 -3.909 48.948 1.00 83.38 83 LEU A N 1
ATOM 688 C CA . LEU A 1 83 ? -35.578 -4.851 49.942 1.00 83.38 83 LEU A CA 1
ATOM 689 C C . LEU A 1 83 ? -36.164 -4.639 51.346 1.00 83.38 83 LEU A C 1
ATOM 691 O O . LEU A 1 83 ? -35.952 -5.484 52.215 1.00 83.38 83 LEU A O 1
ATOM 695 N N . ARG A 1 84 ? -36.845 -3.512 51.568 1.00 65.94 84 ARG A N 1
ATOM 696 C CA . ARG A 1 84 ? -37.663 -3.247 52.755 1.00 65.94 84 ARG A CA 1
ATOM 697 C C . ARG A 1 84 ? -39.077 -3.763 52.533 1.00 65.94 84 ARG A C 1
ATOM 699 O O . ARG A 1 84 ? -39.638 -4.285 53.517 1.00 65.94 84 ARG A O 1
#

Radius of gyration: 33.18 Å; chains: 1; bounding box: 60×20×82 Å

pLDDT: mean 85.92, std 9.98, range [56.72, 97.12]

Sequence (84 aa):
VFLFANSKCKRYFHNRLKPAKLTWTAMYRKQHKKDIHAEAVKKRRRTTKKPYSRSIVGATLEVIQKKRTEKPEIRDAARESALR

Organism: Ensete ventricosum (NCBI:txid4639)

Secondary structure (DSSP, 8-state):
----SSHHHHHHHHTT--GGG-TTSHHHHHHTT--HHHH----------------BTTB-HHHHHHHHHS-HHHHHHHHHHHH-

Foldseek 3Di:
DDDDPDPVRVVCVVVVPDLCVVCPHPNVCVVVVVPVPPPPVPVPPDDDPDPPQQADVVGHSVRVVVVVPDDVVVVVVVVVVVVD